Protein AF-A0A1Y1HYL9-F1 (afdb_monomer)

InterPro domains:
  IPR019377 NADH-ubiquinone oxidoreductase, subunit 10 [PF10249] (23-100)
  IPR039993 NADH dehydrogenase [ubiquinone] 1 beta subcomplex subunit 10 [PTHR13094] (8-91)

pLDDT: mean 76.17, std 18.12, range [33.34, 96.25]

Radius of gyration: 23.7 Å; Cα contacts (8 Å, |Δi|>4): 38; chains: 1; bounding box: 73×31×49 Å

Secondary structure (DSSP, 8-state):
-----PPP---SPPTT--SSSTTSSHHHHHHHHHHHHHHHHHHHHHHHHHHHHHHHHHHHHGGGHHHHTHHHHHHHHHHHHHS-GGGGTTTS---TTHHHHHHHHHHHHHTT-

Mean predicted aligned error: 13.64 Å

Solvent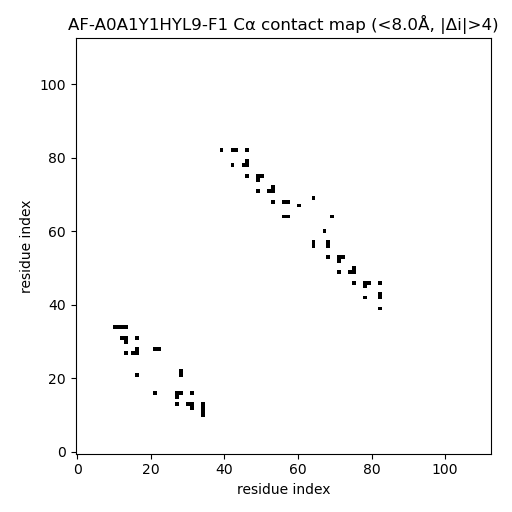-accessible surface area (backbone atoms only — not comparable to full-atom values): 6943 Å² total; per-residue (Å²): 140,81,82,74,79,75,73,79,82,83,85,68,81,69,90,78,60,53,86,91,54,60,71,80,50,68,66,48,38,52,54,45,49,54,49,52,52,52,56,53,48,52,48,46,51,55,35,50,51,40,51,53,53,42,55,50,42,48,70,72,47,61,88,53,34,73,70,74,41,39,64,55,50,52,54,35,52,54,36,46,66,73,54,42,70,77,82,46,59,78,76,67,55,72,78,78,64,63,61,63,62,54,52,61,52,50,56,56,58,60,74,76,108

Foldseek 3Di:
DDDDDDDDDDQDQDPPQDPVCRPPDVVSNVSNVVNVVVVLVVLVVVLVVLVVVLVVLCVPPPPCSVPPSVVSVVVSVVSCVVSPPPVCVVVPPPCPVVVVVVVVVVVVVVVVD

Sequence (113 aa):
MGFSRKAPFDQTPPDDFDPEHPRKDPVAFYEQRDYQVREKFVEVEAAKELRRKLKKCYQKEGVNHLQNCRDLRLRYIEAIKAGSWGNRLHELQFPMRCLKASFSRWIRSLATS

Nearest PDB structures (foldseek):
  7arb-assembly1_p  TM=8.918E-01  e=3.037E-06  Arabidopsis thaliana
  8e73-assembly1_BJ  TM=8.590E-01  e=2.548E-06  Vigna radiata
  8bq5-assembly1_p  TM=8.849E-01  e=6.124E-06  Arabidopsis thaliana
  8bpx-assembly1_p  TM=8.858E-01  e=7.738E-06  Arabidopsis thaliana
  7ar8-assembly1_p  TM=8.765E-01  e=1.561E-05  Arabidopsis thaliana

Organism: Klebsormidium nitens (NCBI:txid105231)

Structure (mmCIF, N/CA/C/O backbone):
data_AF-A0A1Y1HYL9-F1
#
_entry.id   AF-A0A1Y1HYL9-F1
#
loop_
_atom_site.group_PDB
_atom_site.id
_atom_site.type_symbol
_atom_site.label_atom_id
_atom_site.label_alt_id
_atom_site.label_comp_id
_atom_site.label_asym_id
_atom_site.label_entity_id
_atom_site.label_seq_id
_atom_site.pdbx_PDB_ins_code
_atom_site.Cartn_x
_atom_site.Cartn_y
_atom_site.Cartn_z
_atom_site.occupancy
_atom_site.B_iso_or_equiv
_atom_site.auth_seq_id
_atom_site.auth_comp_id
_atom_site.auth_asym_id
_atom_site.auth_atom_id
_atom_site.pdbx_PDB_model_num
ATOM 1 N N . MET A 1 1 ? -11.478 22.441 -26.976 1.00 52.25 1 MET A N 1
ATOM 2 C CA . MET A 1 1 ? -11.831 21.036 -26.671 1.00 52.25 1 MET A CA 1
ATOM 3 C C . MET A 1 1 ? -10.880 20.110 -27.408 1.00 52.25 1 MET A C 1
ATOM 5 O O . MET A 1 1 ? -10.629 20.349 -28.578 1.00 52.25 1 MET A O 1
ATOM 9 N N . GLY A 1 2 ? -10.376 19.072 -26.743 1.00 54.97 2 GLY A N 1
ATOM 10 C CA . GLY A 1 2 ? -9.558 18.034 -27.371 1.00 54.97 2 GLY A CA 1
ATOM 11 C C . GLY A 1 2 ? -8.966 17.099 -26.324 1.00 54.97 2 GLY A C 1
ATOM 12 O O . GLY A 1 2 ? -7.781 17.180 -26.028 1.00 54.97 2 GLY A O 1
ATOM 13 N N . PHE A 1 3 ? -9.796 16.255 -25.705 1.00 64.81 3 PHE A N 1
ATOM 14 C CA . PHE A 1 3 ? -9.300 15.172 -24.856 1.00 64.81 3 PHE A CA 1
ATOM 15 C C . PHE A 1 3 ? -8.707 14.112 -25.785 1.00 64.81 3 PHE A C 1
ATOM 17 O O . PHE A 1 3 ? -9.444 13.343 -26.402 1.00 64.81 3 PHE A O 1
ATOM 24 N N . SER A 1 4 ? -7.382 14.128 -25.945 1.00 68.19 4 SER A N 1
ATOM 25 C CA . SER A 1 4 ? -6.666 13.037 -26.603 1.00 68.19 4 SER A CA 1
ATOM 26 C C . SER A 1 4 ? -7.101 11.724 -25.953 1.00 68.19 4 SER A C 1
ATOM 28 O O . SER A 1 4 ? -7.071 11.596 -24.725 1.00 68.19 4 SER A O 1
ATOM 30 N N . ARG A 1 5 ? -7.579 10.774 -26.766 1.00 64.06 5 ARG A N 1
ATOM 31 C CA . ARG A 1 5 ? -7.932 9.435 -26.290 1.00 64.06 5 ARG A CA 1
ATOM 32 C C . ARG A 1 5 ? -6.678 8.850 -25.654 1.00 64.06 5 ARG A C 1
ATOM 34 O O . ARG A 1 5 ? -5.678 8.670 -26.341 1.00 64.06 5 ARG A O 1
ATOM 41 N N . LYS A 1 6 ? -6.719 8.614 -24.341 1.00 62.25 6 LYS A N 1
ATOM 42 C CA . LYS A 1 6 ? -5.602 7.992 -23.630 1.00 62.25 6 LYS A CA 1
ATOM 43 C C . LYS A 1 6 ? -5.301 6.656 -24.305 1.00 62.25 6 LYS A C 1
ATOM 45 O O . LYS A 1 6 ? -6.228 5.884 -24.550 1.00 62.25 6 LYS A O 1
ATOM 50 N N . ALA A 1 7 ? -4.030 6.434 -24.628 1.00 68.06 7 ALA A N 1
ATOM 51 C CA . ALA A 1 7 ? -3.557 5.139 -25.090 1.00 68.06 7 ALA A CA 1
ATOM 52 C C . ALA A 1 7 ? 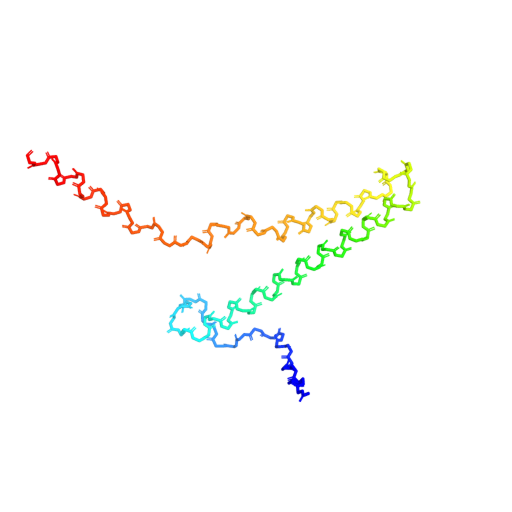-3.988 4.049 -24.087 1.00 68.06 7 ALA A C 1
ATOM 54 O O . ALA A 1 7 ? -4.106 4.348 -22.889 1.00 68.06 7 ALA A O 1
ATOM 55 N N . PRO A 1 8 ? -4.279 2.821 -24.554 1.00 72.12 8 PRO A N 1
ATOM 56 C CA . PRO A 1 8 ? -4.530 1.705 -23.653 1.00 72.12 8 PRO A CA 1
ATOM 57 C C . PRO A 1 8 ? -3.347 1.543 -22.690 1.00 72.12 8 PRO A C 1
ATOM 59 O O . PRO A 1 8 ? -2.204 1.823 -23.036 1.00 72.12 8 PRO A O 1
ATOM 62 N N . PHE A 1 9 ? -3.631 1.149 -21.450 1.00 66.12 9 PHE A N 1
ATOM 63 C CA . PHE A 1 9 ? -2.570 0.818 -20.506 1.00 66.12 9 PHE A CA 1
ATOM 64 C C . PHE A 1 9 ? -1.963 -0.519 -20.926 1.00 66.12 9 PHE A C 1
ATOM 66 O O . PHE A 1 9 ? -2.639 -1.543 -20.829 1.00 66.12 9 PHE A O 1
ATOM 73 N N . ASP A 1 10 ? -0.712 -0.512 -21.376 1.00 70.12 10 ASP A N 1
ATOM 74 C CA . ASP A 1 10 ? 0.019 -1.744 -21.668 1.00 70.12 10 ASP A CA 1
ATOM 75 C C . ASP A 1 10 ? 0.315 -2.466 -20.346 1.00 70.12 10 ASP A C 1
ATOM 77 O O . ASP A 1 10 ? 0.998 -1.924 -19.468 1.00 70.12 10 ASP A O 1
ATOM 81 N N . GLN A 1 11 ? -0.291 -3.646 -20.180 1.00 70.06 11 GLN A N 1
ATOM 82 C CA . GLN A 1 11 ? -0.189 -4.500 -18.986 1.00 70.06 11 GLN A CA 1
ATOM 83 C C . GLN A 1 11 ? 0.907 -5.564 -19.120 1.00 70.06 11 GLN A C 1
ATOM 85 O O . GLN A 1 11 ? 1.153 -6.308 -18.177 1.00 70.06 11 GLN A O 1
ATOM 90 N N . THR A 1 12 ? 1.523 -5.688 -20.295 1.00 79.50 12 THR A N 1
ATOM 91 C CA . THR A 1 12 ? 2.505 -6.732 -20.584 1.00 79.50 12 THR A CA 1
ATOM 92 C C . THR A 1 12 ? 3.929 -6.237 -20.330 1.00 79.50 12 THR A C 1
ATOM 94 O O . THR A 1 12 ? 4.229 -5.076 -20.625 1.00 79.50 12 THR A O 1
ATOM 97 N N . PRO A 1 13 ? 4.818 -7.100 -19.804 1.00 77.31 13 PRO A N 1
ATOM 98 C CA . PRO A 1 13 ? 6.251 -6.833 -19.796 1.00 77.31 13 PRO A CA 1
ATOM 99 C C . PRO A 1 13 ? 6.768 -6.602 -21.230 1.00 77.31 13 PRO A C 1
ATOM 101 O O . PRO A 1 13 ? 6.239 -7.223 -22.152 1.00 77.31 13 PRO A O 1
ATOM 104 N N . PRO A 1 14 ? 7.793 -5.760 -21.435 1.00 79.75 14 PRO A N 1
ATOM 105 C CA . PRO A 1 14 ? 8.494 -5.666 -22.715 1.00 79.75 14 PRO A CA 1
ATOM 106 C C . PRO A 1 14 ? 9.223 -6.980 -23.039 1.00 79.75 14 PRO A C 1
ATOM 108 O O . PRO A 1 14 ? 9.932 -7.509 -22.180 1.00 79.75 14 PRO A O 1
ATOM 111 N N . ASP A 1 15 ? 9.079 -7.481 -24.268 1.00 77.81 15 ASP A N 1
ATOM 112 C CA . ASP A 1 15 ? 9.678 -8.752 -24.709 1.00 77.81 15 ASP A CA 1
ATOM 113 C C . ASP A 1 15 ? 11.206 -8.657 -24.944 1.00 77.81 15 ASP A C 1
ATOM 115 O O . ASP A 1 15 ? 11.907 -9.661 -24.843 1.00 77.81 15 ASP A O 1
ATOM 119 N N . ASP A 1 16 ? 11.743 -7.452 -25.182 1.00 76.81 16 ASP A N 1
ATOM 120 C CA . ASP A 1 16 ? 13.145 -7.214 -25.581 1.00 76.81 16 ASP A CA 1
ATOM 121 C C . ASP A 1 16 ? 14.117 -6.939 -24.405 1.00 76.81 16 ASP A C 1
ATOM 123 O O . ASP A 1 16 ? 15.246 -6.485 -24.606 1.00 76.81 16 ASP A O 1
ATOM 127 N N . PHE A 1 17 ? 13.707 -7.152 -23.146 1.00 78.19 17 PHE A N 1
ATOM 128 C CA . PHE A 1 17 ? 14.555 -6.855 -21.981 1.00 78.19 17 PHE A CA 1
ATOM 129 C C . PHE A 1 17 ? 15.454 -8.039 -21.575 1.00 78.19 17 PHE A C 1
ATOM 131 O O . PHE A 1 17 ? 15.000 -8.968 -20.907 1.00 78.19 17 PHE A O 1
ATOM 138 N N . ASP A 1 18 ? 16.756 -7.949 -21.874 1.00 82.06 18 ASP A N 1
ATOM 139 C CA . ASP A 1 18 ? 17.787 -8.902 -21.430 1.00 82.06 18 ASP A CA 1
ATOM 140 C C . ASP A 1 18 ? 18.194 -8.685 -19.949 1.00 82.06 18 ASP A C 1
ATOM 142 O O . ASP A 1 18 ? 18.837 -7.676 -19.621 1.00 82.06 18 ASP A O 1
ATOM 146 N N . PRO A 1 19 ? 17.928 -9.636 -19.025 1.00 80.19 19 PRO A N 1
ATOM 147 C CA . PRO A 1 19 ? 18.264 -9.477 -17.604 1.00 80.19 19 PRO A CA 1
ATOM 148 C C . PRO A 1 19 ? 19.771 -9.455 -17.311 1.00 80.19 19 PRO A C 1
ATOM 150 O O . PRO A 1 19 ? 20.197 -8.876 -16.311 1.00 80.19 19 PRO A O 1
ATOM 153 N N . GLU A 1 20 ? 20.583 -10.088 -18.162 1.00 82.19 20 GLU A N 1
ATOM 154 C CA . GLU A 1 20 ? 22.035 -10.209 -17.972 1.00 82.19 20 GLU A CA 1
ATOM 155 C C . GLU A 1 20 ? 22.784 -8.908 -18.292 1.00 82.19 20 GLU A C 1
ATOM 157 O O . GLU A 1 20 ? 23.792 -8.596 -17.656 1.00 82.19 20 GLU A O 1
ATOM 162 N N . HIS A 1 21 ? 22.267 -8.104 -19.229 1.00 81.75 21 HIS A N 1
ATOM 163 C CA . HIS A 1 21 ? 22.878 -6.838 -19.644 1.00 81.75 21 HIS A CA 1
ATOM 164 C C . HIS A 1 21 ? 21.854 -5.687 -19.685 1.00 81.75 21 HIS A C 1
ATOM 166 O O . HIS A 1 21 ? 21.591 -5.128 -20.751 1.00 81.75 21 HIS A O 1
ATOM 172 N N . PRO A 1 22 ? 21.346 -5.220 -18.525 1.00 77.50 22 PRO A N 1
ATOM 173 C CA . PRO A 1 22 ? 20.182 -4.328 -18.448 1.00 77.50 22 PRO A CA 1
ATOM 174 C C . PRO A 1 22 ? 20.316 -2.952 -19.115 1.00 77.50 22 PRO A C 1
ATOM 176 O O . PRO A 1 22 ? 19.337 -2.224 -19.193 1.00 77.50 22 PRO A O 1
ATOM 179 N N . ARG A 1 23 ? 21.526 -2.523 -19.495 1.00 80.81 23 ARG A N 1
ATOM 180 C CA . ARG A 1 23 ? 21.802 -1.182 -20.053 1.00 80.81 23 ARG A CA 1
ATOM 181 C C . ARG A 1 23 ? 22.264 -1.200 -21.508 1.00 80.81 23 ARG A C 1
ATOM 183 O O . ARG A 1 23 ? 22.650 -0.149 -22.010 1.00 80.81 23 ARG A O 1
ATOM 190 N N . LYS A 1 24 ? 22.300 -2.369 -22.151 1.00 83.31 24 LYS A N 1
ATOM 191 C CA . LYS A 1 24 ? 22.764 -2.498 -23.536 1.00 83.31 24 LYS A CA 1
ATOM 192 C C . LYS A 1 24 ? 21.871 -1.696 -24.487 1.00 83.31 24 LYS A C 1
ATOM 194 O O . LYS A 1 24 ? 22.393 -0.930 -25.291 1.00 83.31 24 LYS A O 1
ATOM 199 N N . ASP A 1 25 ? 20.558 -1.777 -24.274 1.00 83.38 25 ASP A N 1
ATOM 200 C CA . ASP A 1 25 ? 19.551 -1.041 -25.031 1.00 83.38 25 ASP A CA 1
ATOM 201 C C . ASP A 1 25 ? 18.856 -0.005 -24.131 1.00 83.38 25 ASP A C 1
ATOM 203 O O . ASP A 1 25 ? 18.159 -0.369 -23.177 1.00 83.38 25 ASP A O 1
ATOM 207 N N . PRO A 1 26 ? 19.040 1.308 -24.382 1.00 83.06 26 PRO A N 1
ATOM 208 C CA . PRO A 1 26 ? 18.501 2.344 -23.506 1.00 83.06 26 PRO A CA 1
ATOM 209 C C . PRO A 1 26 ? 16.968 2.382 -23.523 1.00 83.06 26 PRO A C 1
ATOM 211 O O . PRO A 1 26 ? 16.368 2.664 -22.492 1.00 83.06 26 PRO A O 1
ATOM 214 N N . VAL A 1 27 ? 16.332 2.076 -24.658 1.00 87.06 27 VAL A N 1
ATOM 215 C CA . VAL A 1 27 ? 14.867 2.113 -24.813 1.00 87.06 27 VAL A CA 1
ATOM 216 C C . VAL A 1 27 ? 14.201 1.011 -23.986 1.00 87.06 27 VAL A C 1
ATOM 218 O O . VAL A 1 27 ? 13.4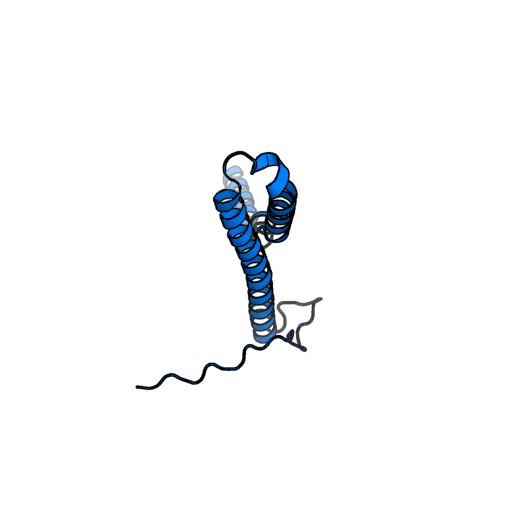18 1.319 -23.088 1.00 87.06 27 VAL A O 1
ATOM 221 N N . ALA A 1 28 ? 14.612 -0.245 -24.187 1.00 85.00 28 ALA A N 1
ATOM 222 C CA . ALA A 1 28 ? 14.085 -1.396 -23.452 1.00 85.00 28 ALA A CA 1
ATOM 223 C C . ALA A 1 28 ? 14.288 -1.267 -21.928 1.00 85.00 28 ALA A C 1
ATOM 225 O O . ALA A 1 28 ? 13.436 -1.673 -21.135 1.00 85.00 28 ALA A O 1
ATOM 226 N N . PHE A 1 29 ? 15.390 -0.642 -21.488 1.00 84.94 29 PHE A N 1
ATOM 227 C CA . PHE A 1 29 ? 15.611 -0.362 -20.068 1.00 84.94 29 PHE A CA 1
ATOM 228 C C . PHE A 1 29 ? 14.551 0.576 -19.475 1.00 84.94 29 PHE A C 1
ATOM 230 O O . PHE A 1 29 ? 14.042 0.308 -18.383 1.00 84.94 29 PHE A O 1
ATOM 237 N N . TYR A 1 30 ? 14.235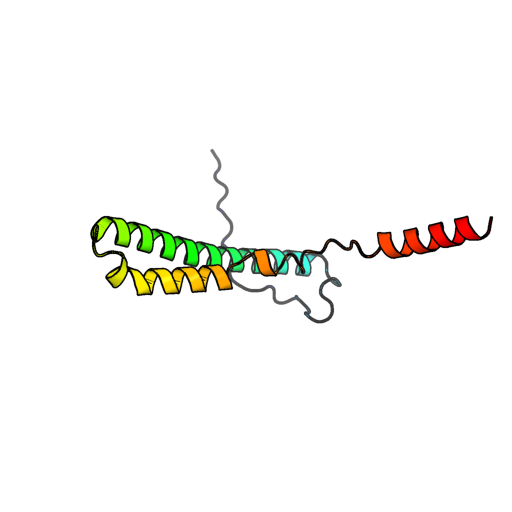 1.684 -20.152 1.00 85.94 30 TYR A N 1
ATOM 238 C CA . TYR A 1 30 ? 13.248 2.644 -19.651 1.00 85.94 30 TYR A CA 1
ATOM 239 C C . TYR A 1 30 ? 11.832 2.069 -19.679 1.00 85.94 30 TYR A C 1
ATOM 241 O O . TYR A 1 30 ? 11.103 2.221 -18.700 1.00 85.94 30 TYR A O 1
ATOM 249 N N . GLU A 1 31 ? 11.475 1.331 -20.726 1.00 85.00 31 GLU A N 1
ATOM 250 C CA . GLU A 1 31 ? 10.173 0.661 -20.825 1.00 85.00 31 GLU A CA 1
ATOM 251 C C . GLU A 1 31 ? 9.971 -0.354 -19.694 1.00 85.00 31 GLU A C 1
ATOM 253 O O . GLU A 1 31 ? 8.930 -0.367 -19.031 1.00 85.00 31 GLU A O 1
ATOM 258 N N . GLN A 1 32 ? 11.005 -1.139 -19.382 1.00 85.62 32 GLN A N 1
ATOM 259 C CA . GLN A 1 32 ? 10.952 -2.086 -18.274 1.00 85.62 32 GLN A CA 1
ATOM 260 C C . GLN A 1 32 ? 10.863 -1.385 -16.909 1.00 85.62 32 GLN A C 1
ATOM 262 O O . GLN A 1 32 ? 10.201 -1.874 -15.987 1.00 85.62 32 GLN A O 1
ATOM 267 N N . ARG A 1 33 ? 11.504 -0.220 -16.746 1.00 85.00 33 ARG A N 1
ATOM 268 C CA . ARG A 1 33 ? 11.370 0.596 -15.527 1.00 85.00 33 ARG A CA 1
ATOM 269 C C . ARG A 1 33 ? 9.954 1.131 -15.369 1.00 85.00 33 ARG A C 1
ATOM 271 O O . ARG A 1 33 ? 9.412 1.040 -14.266 1.00 85.00 33 ARG A O 1
ATOM 278 N N . ASP A 1 34 ? 9.357 1.628 -16.443 1.00 87.62 34 ASP A N 1
ATOM 279 C CA . ASP A 1 34 ? 7.981 2.118 -16.440 1.00 87.62 34 ASP A CA 1
ATOM 280 C C . ASP A 1 34 ? 6.996 0.996 -16.097 1.00 87.62 34 ASP A C 1
ATOM 282 O O . ASP A 1 34 ? 6.111 1.196 -15.260 1.00 87.62 34 ASP A O 1
ATOM 286 N N . TYR A 1 35 ? 7.189 -0.202 -16.657 1.00 86.69 35 TYR A N 1
ATOM 287 C CA . TYR A 1 35 ? 6.403 -1.389 -16.315 1.00 86.69 35 TYR A CA 1
ATOM 288 C C . TYR A 1 35 ? 6.526 -1.754 -14.827 1.00 86.69 35 TYR A C 1
ATOM 290 O O . TYR A 1 35 ? 5.525 -1.848 -14.116 1.00 86.69 35 TYR A O 1
ATOM 298 N N . GLN A 1 36 ? 7.751 -1.866 -14.305 1.00 86.19 36 GLN A N 1
ATOM 299 C CA . GLN A 1 36 ? 7.971 -2.173 -12.887 1.00 86.19 36 GLN A CA 1
ATOM 300 C C . GLN A 1 36 ? 7.326 -1.136 -11.967 1.00 86.19 36 GLN A C 1
ATOM 302 O O . GLN A 1 36 ? 6.731 -1.491 -10.950 1.00 86.19 36 GLN A O 1
ATOM 307 N N . VAL A 1 37 ? 7.437 0.148 -12.305 1.00 86.94 37 VAL A N 1
ATOM 308 C CA . VAL A 1 37 ? 6.827 1.231 -11.531 1.00 86.94 37 VAL A CA 1
ATOM 309 C C . VAL A 1 37 ? 5.301 1.090 -11.505 1.00 86.94 37 VAL A C 1
ATOM 311 O O . VAL A 1 37 ? 4.713 1.236 -10.430 1.00 86.94 37 VAL A O 1
ATOM 314 N N . ARG A 1 38 ? 4.660 0.742 -12.631 1.00 87.12 38 ARG A N 1
ATOM 315 C CA . ARG A 1 38 ? 3.207 0.478 -12.699 1.00 87.12 38 ARG A CA 1
ATOM 316 C C . ARG A 1 38 ? 2.794 -0.666 -11.774 1.00 87.12 38 ARG A C 1
ATOM 318 O O . ARG A 1 38 ? 1.888 -0.475 -10.965 1.00 87.12 38 ARG A O 1
ATOM 325 N N . GLU A 1 39 ? 3.507 -1.787 -11.796 1.00 86.25 39 GLU A N 1
ATOM 326 C CA . GLU A 1 39 ? 3.231 -2.923 -10.902 1.00 86.25 39 GLU A CA 1
ATOM 327 C C . GLU A 1 39 ? 3.374 -2.539 -9.422 1.00 86.25 39 GLU A C 1
AT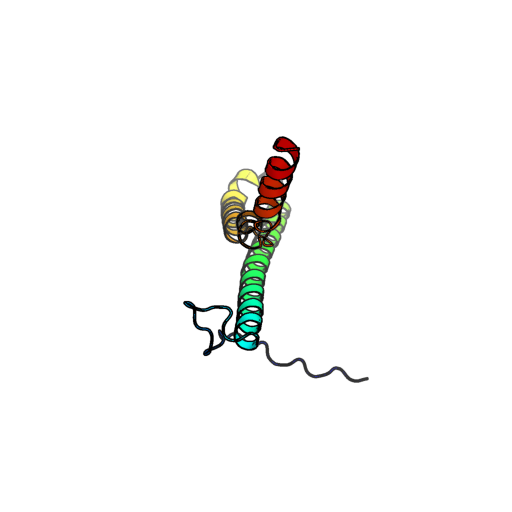OM 329 O O . GLU A 1 39 ? 2.555 -2.900 -8.573 1.00 86.25 39 GLU A O 1
ATOM 334 N N . LYS A 1 40 ? 4.365 -1.702 -9.092 1.00 85.19 40 LYS A N 1
ATOM 335 C CA . LYS A 1 40 ? 4.506 -1.169 -7.728 1.00 85.19 40 LYS A CA 1
ATOM 336 C C . LYS A 1 40 ? 3.390 -0.213 -7.339 1.00 85.19 40 LYS A C 1
ATOM 338 O O . LYS A 1 40 ? 2.996 -0.201 -6.172 1.00 85.19 40 LYS A O 1
ATOM 343 N N . PHE A 1 41 ? 2.820 0.535 -8.277 1.00 87.06 41 PHE A N 1
ATOM 344 C CA . PHE A 1 41 ? 1.602 1.291 -8.002 1.00 87.06 41 PHE A CA 1
ATOM 345 C C . PHE A 1 41 ? 0.406 0.376 -7.717 1.00 87.06 41 PHE A C 1
ATOM 347 O O . PHE A 1 41 ? -0.358 0.686 -6.804 1.00 87.06 41 PHE A O 1
ATOM 354 N N . VAL A 1 42 ? 0.273 -0.768 -8.397 1.00 89.69 42 VAL A N 1
ATOM 355 C CA . VAL A 1 42 ? -0.792 -1.749 -8.110 1.00 89.69 42 VAL A CA 1
ATOM 356 C C . VAL A 1 42 ? -0.680 -2.281 -6.676 1.00 89.69 42 VAL A C 1
ATOM 358 O O . VAL A 1 42 ? -1.671 -2.280 -5.941 1.00 89.69 42 VAL A O 1
ATOM 361 N N . GLU A 1 43 ? 0.526 -2.644 -6.228 1.00 88.00 43 GLU A N 1
ATOM 362 C CA . GLU A 1 43 ? 0.784 -3.071 -4.840 1.00 88.00 43 GLU A CA 1
ATOM 363 C C . GLU A 1 43 ? 0.401 -1.979 -3.819 1.00 88.00 43 GLU A C 1
ATOM 365 O O . GLU A 1 43 ? -0.224 -2.252 -2.786 1.00 88.00 43 GLU A O 1
ATOM 370 N N . VAL A 1 44 ? 0.725 -0.718 -4.119 1.00 88.88 44 VAL A N 1
ATOM 371 C CA . VAL A 1 44 ? 0.381 0.432 -3.267 1.00 88.88 44 VAL A CA 1
ATOM 372 C C . VAL A 1 44 ? -1.131 0.664 -3.212 1.00 88.88 44 VAL A C 1
ATOM 374 O O . VAL A 1 44 ? -1.671 0.915 -2.129 1.00 88.88 44 VAL A O 1
ATOM 377 N N . GLU A 1 45 ? -1.834 0.582 -4.341 1.00 90.94 45 GLU A N 1
ATOM 378 C CA . GLU A 1 45 ? -3.292 0.739 -4.383 1.00 90.94 45 GLU A CA 1
ATOM 379 C C . GLU A 1 45 ? -4.012 -0.406 -3.657 1.00 90.94 45 GLU A C 1
ATOM 381 O O . GLU A 1 45 ? -4.977 -0.164 -2.922 1.00 90.94 45 GLU A O 1
ATOM 386 N N . ALA A 1 46 ? -3.494 -1.634 -3.739 1.00 90.69 46 ALA A N 1
ATOM 387 C CA . ALA A 1 46 ? -4.000 -2.755 -2.949 1.00 90.69 46 ALA A CA 1
ATOM 388 C C . ALA A 1 46 ? -3.871 -2.490 -1.433 1.00 90.69 46 ALA A C 1
ATOM 390 O O . ALA A 1 46 ? -4.819 -2.711 -0.667 1.00 90.69 46 ALA A O 1
ATOM 391 N N . ALA A 1 47 ? -2.740 -1.933 -0.988 1.00 92.38 47 ALA A N 1
ATOM 392 C CA . ALA A 1 47 ? -2.549 -1.541 0.409 1.00 92.38 47 ALA A CA 1
ATOM 393 C C . ALA A 1 47 ? -3.479 -0.382 0.832 1.00 92.38 47 ALA A C 1
ATOM 395 O O . ALA A 1 47 ? -4.013 -0.380 1.951 1.00 92.38 47 ALA A O 1
ATOM 396 N N . LYS A 1 48 ? -3.731 0.590 -0.056 1.00 92.19 48 LYS A N 1
ATOM 397 C CA . LYS A 1 48 ? -4.697 1.681 0.179 1.00 92.19 48 LYS A CA 1
ATOM 398 C C . LYS A 1 48 ? -6.122 1.155 0.346 1.00 92.19 48 LYS A C 1
ATOM 400 O O . LYS A 1 48 ? -6.854 1.655 1.208 1.00 92.19 48 LYS A O 1
ATOM 405 N N . GLU A 1 49 ? -6.508 0.123 -0.399 1.00 95.81 49 GLU A N 1
ATOM 406 C CA . GLU A 1 49 ? -7.827 -0.492 -0.248 1.00 95.81 49 GLU A CA 1
ATOM 407 C C . GLU A 1 49 ? -8.002 -1.149 1.127 1.00 95.81 49 GLU A C 1
ATOM 409 O O . GLU A 1 49 ? -9.028 -0.951 1.789 1.00 95.81 49 GLU A O 1
ATOM 414 N N . LEU A 1 50 ? -6.981 -1.864 1.612 1.00 95.56 50 LEU A N 1
ATOM 415 C CA . LEU A 1 50 ? -6.982 -2.416 2.971 1.00 95.56 50 LEU A CA 1
ATOM 416 C C . LEU A 1 50 ? -7.110 -1.309 4.021 1.00 95.56 50 LEU A C 1
ATOM 418 O O . LEU A 1 50 ? -7.920 -1.428 4.943 1.00 95.56 50 LEU A O 1
ATOM 422 N N . ARG A 1 51 ? -6.401 -0.188 3.847 1.00 94.69 51 ARG A N 1
ATOM 423 C CA . ARG A 1 51 ? -6.522 0.981 4.732 1.00 94.69 51 ARG A CA 1
ATOM 424 C C . ARG A 1 51 ? -7.940 1.559 4.738 1.00 94.69 51 ARG A C 1
ATOM 426 O O . ARG A 1 51 ? -8.455 1.908 5.802 1.00 94.69 51 ARG A O 1
ATOM 433 N N . ARG A 1 52 ? -8.592 1.646 3.574 1.00 96.25 52 ARG A N 1
ATOM 434 C CA . ARG A 1 52 ? -9.981 2.123 3.447 1.00 96.25 52 ARG A CA 1
ATOM 435 C C . ARG A 1 52 ? -10.959 1.196 4.172 1.00 96.25 52 ARG A C 1
ATOM 437 O O . ARG A 1 52 ? -11.827 1.683 4.899 1.00 96.25 52 ARG A O 1
ATOM 444 N N . LYS A 1 53 ? -10.805 -0.123 4.014 1.00 96.19 53 LYS A N 1
ATOM 445 C CA . LYS A 1 53 ? -11.608 -1.138 4.724 1.00 96.19 53 LYS A CA 1
ATOM 446 C C . LYS A 1 53 ? -11.387 -1.081 6.234 1.00 96.19 53 LYS A C 1
ATOM 448 O O . LYS A 1 53 ? -12.355 -1.090 6.989 1.00 96.19 53 LYS A O 1
ATOM 453 N N . LEU A 1 54 ? -10.137 -0.934 6.665 1.00 96.06 54 LEU A N 1
ATOM 454 C CA . LEU A 1 54 ? -9.775 -0.794 8.071 1.00 96.06 54 LEU A CA 1
ATOM 455 C C . LEU A 1 54 ? -10.425 0.455 8.678 1.00 96.06 54 LEU A C 1
ATOM 457 O O . LEU A 1 54 ? -11.114 0.337 9.683 1.00 96.06 54 LEU A O 1
ATOM 461 N N . LYS A 1 55 ? -10.329 1.628 8.033 1.00 95.44 55 LYS A N 1
ATOM 462 C CA . LYS A 1 55 ? -11.004 2.851 8.513 1.00 95.44 55 LYS A CA 1
ATOM 463 C C . LYS A 1 55 ? -12.510 2.639 8.709 1.00 95.44 55 LYS A C 1
ATOM 465 O O . LYS A 1 55 ? -13.054 3.057 9.725 1.00 95.44 55 LYS A O 1
ATOM 470 N N . LYS A 1 56 ? -13.172 1.955 7.768 1.00 95.88 56 LYS A N 1
ATOM 471 C CA . LYS A 1 56 ? -14.598 1.610 7.886 1.00 95.88 56 LYS A CA 1
ATOM 472 C C . LYS A 1 56 ? -14.875 0.653 9.049 1.00 95.88 56 LYS A C 1
ATOM 474 O O . LYS A 1 56 ? -15.881 0.824 9.722 1.00 95.88 56 LYS A O 1
ATOM 479 N N . CYS A 1 57 ? -14.005 -0.327 9.292 1.00 95.75 57 CYS A N 1
ATOM 480 C CA . CYS A 1 57 ? -14.131 -1.260 10.415 1.00 95.75 57 CYS A CA 1
ATOM 481 C C . CYS A 1 57 ? -14.113 -0.514 11.760 1.00 95.75 57 CYS A C 1
ATOM 483 O O . CYS A 1 57 ? -15.051 -0.625 12.544 1.00 95.75 57 CYS A O 1
ATOM 485 N N . TYR A 1 58 ? -13.133 0.376 11.948 1.00 95.62 58 TYR A N 1
ATOM 486 C CA . TYR A 1 58 ? -13.047 1.222 13.143 1.00 95.62 58 TYR A CA 1
ATOM 487 C C . TYR A 1 58 ? -14.270 2.132 13.320 1.00 95.62 58 TYR A C 1
ATOM 489 O O . TYR A 1 58 ? -14.730 2.328 14.440 1.00 95.62 58 TYR A O 1
ATOM 497 N N . GLN A 1 59 ? -14.816 2.671 12.224 1.00 94.00 59 GLN A N 1
ATOM 498 C CA . GLN A 1 59 ? -16.022 3.505 12.269 1.00 94.00 59 GLN A CA 1
ATOM 499 C C . GLN A 1 59 ? -17.289 2.718 12.635 1.00 94.00 59 GLN A C 1
ATOM 501 O O . GLN A 1 59 ? -18.184 3.287 13.248 1.00 94.00 59 GLN A O 1
ATOM 506 N N . LYS A 1 60 ? -17.386 1.438 12.255 1.00 95.12 60 LYS A N 1
ATOM 507 C CA . LYS A 1 60 ? -18.581 0.610 12.491 1.00 95.12 60 LYS A CA 1
ATOM 508 C C . LYS A 1 60 ? -18.635 0.006 13.892 1.00 95.12 60 LYS A C 1
ATOM 510 O O . LYS A 1 60 ? -19.715 -0.095 14.457 1.00 95.12 60 LYS A O 1
ATOM 515 N N . GLU A 1 61 ? -17.500 -0.438 14.423 1.00 92.50 61 GLU A N 1
ATOM 516 C CA . GLU A 1 61 ? -17.471 -1.268 15.637 1.00 92.50 61 GLU A CA 1
ATOM 517 C C . GLU A 1 61 ? -17.339 -0.471 16.936 1.00 92.50 61 GLU A C 1
ATOM 519 O O . GLU A 1 61 ? -17.666 -0.984 18.007 1.00 92.50 61 GLU A O 1
ATOM 524 N N . GLY A 1 62 ? -16.850 0.771 16.862 1.00 89.69 62 GLY A N 1
ATOM 525 C CA . GLY A 1 62 ? -16.687 1.636 18.028 1.00 89.69 62 GLY A CA 1
ATOM 526 C C . GLY A 1 62 ? -15.742 1.025 19.067 1.00 89.69 62 GLY A C 1
ATOM 527 O O . GLY A 1 62 ? -14.526 1.015 18.880 1.00 89.69 62 GLY A O 1
ATOM 528 N N . VAL A 1 63 ? -16.294 0.508 20.167 1.00 91.25 63 VAL A N 1
ATOM 529 C CA . VAL A 1 63 ? -15.523 -0.010 21.313 1.00 91.25 63 VAL A CA 1
ATOM 530 C C . VAL A 1 63 ? -14.834 -1.350 21.002 1.00 91.25 63 VAL A C 1
ATOM 532 O O . VAL A 1 63 ? -13.722 -1.584 21.468 1.00 91.25 63 VAL A O 1
ATOM 535 N N . ASN A 1 64 ? -15.415 -2.195 20.142 1.00 93.19 64 ASN A N 1
ATOM 536 C CA . ASN A 1 64 ? -14.928 -3.568 19.906 1.00 93.19 64 ASN A CA 1
ATOM 537 C C . ASN A 1 64 ? -13.882 -3.712 18.779 1.00 93.19 64 ASN A C 1
ATOM 539 O O . ASN A 1 64 ? -13.492 -4.827 18.425 1.00 93.19 64 ASN A O 1
ATOM 543 N N . HIS A 1 65 ? -13.359 -2.599 18.257 1.00 93.25 65 HIS A N 1
ATOM 544 C CA . HIS A 1 65 ? -12.438 -2.580 17.110 1.00 93.25 65 HIS A CA 1
ATOM 545 C C . HIS A 1 65 ? -11.100 -3.310 17.331 1.00 93.25 65 HIS A C 1
ATOM 547 O O . HIS A 1 65 ? -10.3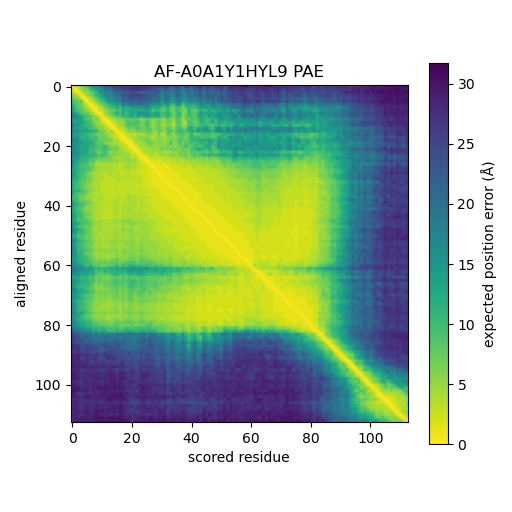73 -3.611 16.381 1.00 93.25 65 HIS A O 1
ATOM 553 N N . LEU A 1 66 ? -10.725 -3.574 18.585 1.00 91.19 66 LEU A N 1
ATOM 554 C CA . LEU A 1 66 ? -9.488 -4.283 18.912 1.00 91.19 66 LEU A CA 1
ATOM 555 C C . LEU A 1 66 ? -9.562 -5.775 18.569 1.00 91.19 66 LEU A C 1
ATOM 557 O O . LEU A 1 66 ? -8.560 -6.335 18.125 1.00 91.19 66 LEU A O 1
ATOM 561 N N . GLN A 1 67 ? -10.728 -6.397 18.752 1.00 92.50 67 GLN A N 1
ATOM 562 C CA . GLN A 1 67 ? -10.914 -7.831 18.525 1.00 92.50 67 GLN A CA 1
ATOM 563 C C . GLN A 1 67 ? -11.288 -8.111 17.068 1.00 92.50 67 GLN A C 1
ATOM 565 O O . GLN A 1 67 ? -10.607 -8.882 16.394 1.00 92.50 67 GLN A O 1
ATOM 570 N N . ASN A 1 68 ? -12.305 -7.424 16.553 1.00 93.12 68 ASN A N 1
ATOM 571 C CA . ASN A 1 68 ? -12.878 -7.743 15.247 1.00 93.12 68 ASN A CA 1
ATOM 572 C C . ASN A 1 68 ? -12.056 -7.171 14.067 1.00 93.12 68 ASN A C 1
ATOM 574 O O . ASN A 1 68 ? -11.882 -7.849 13.055 1.00 93.12 68 ASN A O 1
ATOM 578 N N . CYS A 1 69 ? -11.443 -5.980 14.182 1.00 95.81 69 CYS A N 1
ATOM 579 C CA . CYS A 1 69 ? -10.579 -5.436 13.115 1.00 95.81 69 CYS A CA 1
ATOM 580 C C . CYS A 1 69 ? -9.141 -6.003 13.109 1.00 95.81 69 CYS A C 1
ATOM 582 O O . CYS A 1 69 ? -8.290 -5.502 12.360 1.00 95.81 69 CYS A O 1
ATOM 584 N N . ARG A 1 70 ? -8.818 -7.005 13.943 1.00 94.62 70 ARG A N 1
ATOM 585 C CA . ARG A 1 70 ? -7.457 -7.561 14.074 1.00 94.62 70 ARG A CA 1
ATOM 586 C C . ARG A 1 70 ? -6.937 -8.129 12.754 1.00 94.62 70 ARG A C 1
ATOM 588 O O . ARG A 1 70 ? -5.835 -7.775 12.338 1.00 94.62 70 ARG A O 1
ATOM 595 N N . ASP A 1 71 ? -7.740 -8.928 12.064 1.00 94.81 71 ASP A N 1
ATOM 596 C CA . ASP A 1 71 ? -7.312 -9.606 10.835 1.00 94.81 71 ASP A CA 1
ATOM 597 C C . ASP A 1 71 ? -7.054 -8.615 9.696 1.00 94.81 71 ASP A C 1
ATOM 599 O O . ASP A 1 71 ? -6.054 -8.707 8.984 1.00 94.81 71 ASP A O 1
ATOM 603 N N . LEU A 1 72 ? -7.915 -7.599 9.560 1.00 95.50 72 LEU A N 1
ATOM 604 C CA . LEU A 1 72 ? -7.729 -6.519 8.585 1.00 95.50 72 LEU A CA 1
ATOM 605 C C . LEU A 1 72 ? -6.458 -5.713 8.866 1.00 95.50 72 LEU A C 1
ATOM 607 O O . LEU A 1 72 ? -5.758 -5.311 7.935 1.00 95.50 72 LEU A O 1
ATOM 611 N N . ARG A 1 73 ? -6.148 -5.487 10.147 1.00 95.06 73 ARG A N 1
ATOM 612 C CA . ARG A 1 73 ? -4.924 -4.805 10.574 1.00 95.06 73 ARG A CA 1
ATOM 613 C C . ARG A 1 73 ? -3.680 -5.613 10.222 1.00 95.06 73 ARG A C 1
ATOM 615 O O . ARG A 1 73 ? -2.734 -5.030 9.700 1.00 95.06 73 ARG A O 1
ATOM 622 N N . LEU A 1 74 ? -3.684 -6.921 10.478 1.00 94.94 74 LEU A N 1
ATOM 623 C CA . LEU A 1 74 ? -2.554 -7.799 10.161 1.00 94.94 74 LEU A CA 1
ATOM 624 C C . LEU A 1 74 ? -2.278 -7.818 8.655 1.00 94.94 74 LEU A C 1
ATOM 626 O O . LEU A 1 74 ? -1.160 -7.513 8.247 1.00 94.94 74 LEU A O 1
ATOM 630 N N . ARG A 1 75 ? -3.320 -8.005 7.834 1.00 94.19 75 ARG A N 1
ATOM 631 C CA . ARG A 1 75 ? -3.206 -7.947 6.366 1.00 94.19 75 ARG A CA 1
ATOM 632 C C . ARG A 1 75 ? -2.668 -6.605 5.868 1.00 94.19 75 ARG A C 1
ATOM 634 O O . ARG A 1 75 ? -1.873 -6.561 4.938 1.00 94.19 75 ARG A O 1
ATOM 641 N N . TYR A 1 76 ? -3.082 -5.494 6.481 1.00 93.81 76 TYR A N 1
ATOM 642 C CA . TYR A 1 76 ? -2.561 -4.168 6.132 1.00 93.81 76 TYR A CA 1
ATOM 643 C C . TYR A 1 76 ? -1.076 -4.017 6.488 1.00 93.81 76 TYR A C 1
ATOM 645 O O . TYR A 1 76 ? -0.306 -3.490 5.689 1.00 93.81 76 TYR A O 1
ATOM 653 N N . ILE A 1 77 ? -0.655 -4.503 7.659 1.00 92.31 77 ILE A N 1
ATOM 654 C CA . ILE A 1 77 ? 0.754 -4.480 8.078 1.00 92.31 77 ILE A CA 1
ATOM 655 C C . ILE A 1 77 ? 1.611 -5.339 7.140 1.00 92.31 77 ILE A C 1
ATOM 657 O O . ILE A 1 77 ? 2.695 -4.911 6.748 1.00 92.31 77 ILE A O 1
ATOM 661 N N . GLU A 1 78 ? 1.132 -6.522 6.759 1.00 91.62 78 GLU A N 1
ATOM 662 C CA . GLU A 1 78 ? 1.788 -7.395 5.777 1.00 91.62 78 GLU A CA 1
ATOM 663 C C . GLU A 1 78 ? 1.916 -6.706 4.413 1.00 91.62 78 GLU A C 1
ATOM 665 O O . GLU A 1 78 ? 3.010 -6.661 3.849 1.00 91.62 78 GLU A O 1
ATOM 670 N N . ALA A 1 79 ? 0.842 -6.071 3.934 1.00 89.69 79 ALA A N 1
ATOM 671 C CA . ALA A 1 79 ? 0.848 -5.332 2.674 1.00 89.69 79 ALA A CA 1
ATOM 672 C C . ALA A 1 79 ? 1.814 -4.133 2.686 1.00 89.69 79 ALA A C 1
ATOM 674 O O . ALA A 1 79 ? 2.507 -3.899 1.701 1.00 89.69 79 ALA A O 1
ATOM 675 N N . ILE A 1 80 ? 1.920 -3.391 3.797 1.00 87.31 80 ILE A N 1
ATOM 676 C CA . ILE A 1 80 ? 2.900 -2.296 3.926 1.00 87.31 80 ILE A CA 1
ATOM 677 C C . ILE A 1 80 ? 4.331 -2.828 3.923 1.00 87.31 80 ILE A C 1
ATOM 679 O O . ILE A 1 80 ? 5.208 -2.206 3.330 1.00 87.31 80 ILE A O 1
ATOM 683 N N . LYS A 1 81 ? 4.590 -3.958 4.590 1.00 85.38 81 LYS A N 1
ATOM 684 C CA . LYS A 1 81 ? 5.926 -4.569 4.607 1.00 85.38 81 LYS A CA 1
ATOM 685 C C . LYS A 1 81 ? 6.346 -5.015 3.206 1.00 85.38 81 LYS A C 1
ATOM 687 O O . LYS A 1 81 ? 7.488 -4.774 2.828 1.00 85.38 81 LYS A O 1
ATOM 692 N N . ALA A 1 82 ? 5.423 -5.601 2.444 1.00 76.94 82 ALA A N 1
ATOM 693 C CA . ALA A 1 82 ? 5.658 -6.025 1.065 1.00 76.94 82 ALA A CA 1
ATOM 694 C C . ALA A 1 82 ? 5.816 -4.836 0.097 1.00 76.94 82 ALA A C 1
ATOM 696 O O . ALA A 1 82 ? 6.741 -4.815 -0.709 1.00 76.94 82 ALA A O 1
ATOM 697 N N . GLY A 1 83 ? 4.957 -3.820 0.218 1.00 66.12 83 GLY A N 1
ATOM 698 C CA . GLY A 1 83 ? 4.957 -2.620 -0.628 1.00 66.12 83 GLY A CA 1
ATOM 699 C C . GLY A 1 83 ? 5.892 -1.497 -0.159 1.00 66.12 83 GLY A C 1
ATOM 700 O O . GLY A 1 83 ? 5.850 -0.395 -0.707 1.00 66.12 83 GLY A O 1
ATOM 701 N N . SER A 1 84 ? 6.708 -1.725 0.875 1.00 55.75 84 SER A N 1
ATOM 702 C CA . SER A 1 84 ? 7.613 -0.716 1.425 1.00 55.75 84 SER A CA 1
ATOM 703 C C . SER A 1 84 ? 8.669 -0.324 0.392 1.00 55.75 84 SER A C 1
ATOM 705 O O . SER A 1 84 ? 9.643 -1.036 0.144 1.00 55.75 84 SER A O 1
ATOM 707 N N . TRP A 1 85 ? 8.522 0.888 -0.139 1.00 55.00 85 TRP A N 1
ATOM 708 C CA . TRP A 1 85 ? 9.556 1.607 -0.884 1.00 55.00 85 TRP A CA 1
ATOM 709 C C . TRP A 1 85 ? 10.852 1.794 -0.065 1.00 55.00 85 TRP A C 1
ATOM 711 O O . TRP A 1 85 ? 11.902 2.086 -0.631 1.00 55.00 85 TRP A O 1
ATOM 721 N N . GLY A 1 86 ? 10.801 1.599 1.261 1.00 47.09 86 GLY A N 1
ATOM 722 C CA . GLY A 1 86 ? 11.910 1.829 2.188 1.00 47.09 86 GLY A CA 1
ATOM 723 C C . GLY A 1 86 ? 13.023 0.779 2.154 1.00 47.09 86 GLY A C 1
ATOM 724 O O . GLY A 1 86 ? 14.159 1.112 2.469 1.00 47.09 86 GLY A O 1
ATOM 725 N N . ASN A 1 87 ? 12.756 -0.452 1.704 1.00 49.38 87 ASN A N 1
ATOM 726 C CA . ASN A 1 87 ? 13.788 -1.501 1.652 1.00 49.38 87 ASN A CA 1
ATOM 727 C C . ASN A 1 87 ? 14.561 -1.535 0.318 1.00 49.38 87 ASN A C 1
ATOM 729 O O . ASN A 1 87 ? 15.483 -2.329 0.167 1.00 49.38 87 ASN A O 1
ATOM 733 N N . ARG A 1 88 ? 14.222 -0.660 -0.642 1.00 45.47 88 ARG A N 1
ATOM 734 C CA . ARG A 1 88 ? 14.906 -0.535 -1.947 1.00 45.47 88 ARG A CA 1
ATOM 735 C C . ARG A 1 88 ? 15.593 0.807 -2.174 1.00 45.47 88 ARG A C 1
ATOM 737 O O . ARG A 1 88 ? 16.088 1.067 -3.267 1.00 45.47 88 ARG A O 1
ATOM 744 N N . LEU A 1 89 ? 15.736 1.631 -1.135 1.00 42.66 89 LEU A N 1
ATOM 745 C CA . LEU A 1 89 ? 16.664 2.767 -1.194 1.00 42.66 89 LEU A CA 1
ATOM 746 C C . LEU A 1 89 ? 18.130 2.326 -1.351 1.00 42.66 89 LEU A C 1
ATOM 748 O O . LEU A 1 89 ? 18.966 3.141 -1.722 1.00 42.66 89 LEU A O 1
ATOM 752 N N . HIS A 1 90 ? 18.444 1.041 -1.154 1.00 44.47 90 HIS A N 1
ATOM 753 C CA . HIS A 1 90 ? 19.757 0.499 -1.502 1.00 44.47 90 HIS A CA 1
ATOM 754 C C . HIS A 1 90 ? 19.932 0.226 -3.011 1.00 44.47 90 HIS A C 1
ATOM 756 O O . HIS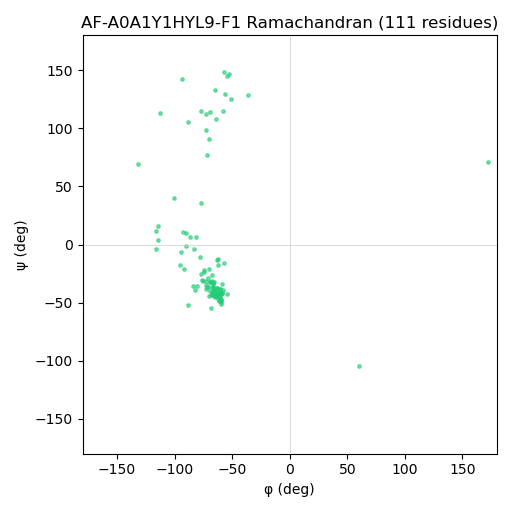 A 1 90 ? 21.049 0.010 -3.464 1.00 44.47 90 HIS A O 1
ATOM 762 N N . GLU A 1 91 ? 18.855 0.278 -3.805 1.00 36.22 91 GLU A N 1
ATOM 763 C CA . GLU A 1 91 ? 18.881 -0.031 -5.246 1.00 36.22 91 GLU A CA 1
ATOM 764 C C . GLU A 1 91 ? 18.534 1.168 -6.145 1.00 36.22 91 GLU A C 1
ATOM 766 O O . GLU A 1 91 ? 18.696 1.119 -7.361 1.00 36.22 91 GLU A O 1
ATOM 771 N N . LEU A 1 92 ? 18.170 2.302 -5.537 1.00 40.12 92 LEU A N 1
ATOM 772 C CA . LEU A 1 92 ? 18.359 3.635 -6.117 1.00 40.12 92 LEU A CA 1
ATOM 773 C C . LEU A 1 92 ? 19.598 4.307 -5.514 1.00 40.12 92 LEU A C 1
ATOM 775 O O . LEU A 1 92 ? 19.612 5.507 -5.236 1.00 40.12 92 LEU A O 1
ATOM 779 N N . GLN A 1 93 ? 20.667 3.531 -5.322 1.00 35.75 93 GLN A N 1
ATOM 780 C CA . GLN A 1 93 ? 21.981 4.100 -5.088 1.00 35.75 93 GLN A CA 1
ATOM 781 C C . GLN A 1 93 ? 22.459 4.738 -6.395 1.00 35.75 93 GLN A C 1
ATOM 783 O O . GLN A 1 93 ? 23.116 4.108 -7.226 1.00 35.75 93 GLN A O 1
ATOM 788 N N . PHE A 1 94 ? 22.144 6.027 -6.559 1.00 33.34 94 PHE A N 1
ATOM 789 C CA . PHE A 1 94 ? 23.009 6.948 -7.293 1.00 33.34 94 PHE A CA 1
ATOM 790 C C . PHE A 1 94 ? 24.464 6.553 -7.000 1.00 33.34 94 PHE A C 1
ATOM 792 O O . PHE A 1 94 ? 24.799 6.364 -5.823 1.00 33.34 94 PHE A O 1
ATOM 799 N N . PRO A 1 95 ? 25.324 6.361 -8.014 1.00 38.41 95 PRO A N 1
ATOM 800 C CA . PRO A 1 95 ? 26.643 5.779 -7.827 1.00 38.41 95 PRO A CA 1
ATOM 801 C C . PRO A 1 95 ? 27.572 6.765 -7.105 1.00 38.41 95 PRO A C 1
ATOM 803 O O . PRO A 1 95 ? 28.495 7.327 -7.680 1.00 38.41 95 PRO A O 1
ATOM 806 N N . MET A 1 96 ? 27.414 6.906 -5.791 1.00 34.84 96 MET A N 1
ATOM 807 C CA . MET A 1 96 ? 28.360 7.573 -4.891 1.00 34.84 96 MET A CA 1
ATOM 808 C C . MET A 1 96 ? 29.564 6.657 -4.599 1.00 34.84 96 MET A C 1
ATOM 810 O O . MET A 1 96 ? 30.098 6.629 -3.492 1.00 34.84 96 MET A O 1
ATOM 814 N N . ARG A 1 97 ? 29.995 5.869 -5.593 1.00 45.62 97 ARG A N 1
ATOM 815 C CA . ARG A 1 97 ? 31.238 5.085 -5.559 1.00 45.62 97 ARG A CA 1
ATOM 816 C C . ARG A 1 97 ? 32.408 5.821 -6.229 1.00 45.62 97 ARG A C 1
ATOM 818 O O . ARG A 1 97 ? 33.549 5.512 -5.907 1.00 45.62 97 ARG A O 1
ATOM 825 N N . CYS A 1 98 ? 32.161 6.851 -7.048 1.00 47.56 98 CYS A N 1
ATOM 826 C CA . CYS A 1 98 ? 33.233 7.633 -7.685 1.00 47.56 98 CYS A CA 1
ATOM 827 C C . CYS A 1 98 ? 33.948 8.622 -6.740 1.00 47.56 98 CYS A C 1
ATOM 829 O O . CYS A 1 98 ? 35.150 8.828 -6.888 1.00 47.56 98 CYS A O 1
ATOM 831 N N . LEU A 1 99 ? 33.279 9.188 -5.721 1.00 49.38 99 LEU A N 1
ATOM 832 C CA . LEU A 1 99 ? 33.920 10.185 -4.840 1.00 49.38 99 LEU A CA 1
ATOM 833 C C . LEU A 1 99 ? 34.953 9.589 -3.868 1.00 49.38 99 LEU A C 1
ATOM 835 O O . LEU A 1 99 ? 35.980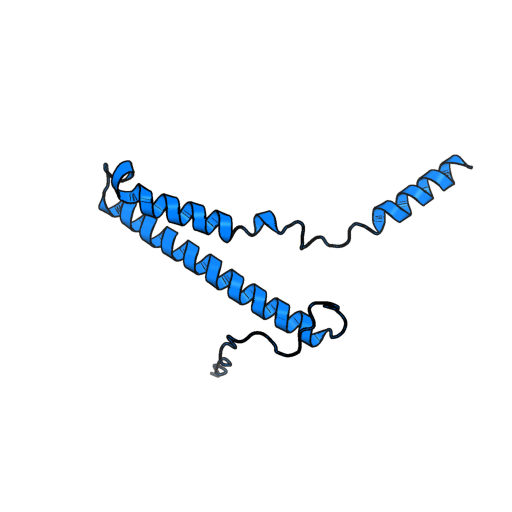 10.212 -3.599 1.00 49.38 99 LEU A O 1
ATOM 839 N N . LYS A 1 100 ? 34.727 8.370 -3.358 1.00 48.59 100 LYS A N 1
ATOM 840 C CA . LYS A 1 100 ? 35.647 7.746 -2.387 1.00 48.59 100 LYS A CA 1
ATOM 841 C C . LYS A 1 100 ? 36.992 7.360 -3.014 1.00 48.59 100 LYS A C 1
ATOM 843 O O . LYS A 1 100 ? 38.023 7.455 -2.349 1.00 48.59 100 LYS A O 1
ATOM 848 N N . ALA A 1 101 ? 37.000 6.985 -4.296 1.00 53.84 101 ALA A N 1
ATOM 849 C CA . ALA A 1 101 ? 38.231 6.661 -5.016 1.00 53.84 101 ALA A CA 1
ATOM 850 C C . ALA A 1 101 ? 39.115 7.906 -5.223 1.00 53.84 101 ALA A C 1
ATOM 852 O O . ALA A 1 101 ? 40.319 7.846 -4.972 1.00 53.84 101 ALA A O 1
ATOM 853 N N . SER A 1 102 ? 38.515 9.047 -5.581 1.00 56.25 102 SER A N 1
ATOM 854 C CA . SER A 1 102 ? 39.249 10.292 -5.855 1.00 56.25 102 SER A CA 1
ATOM 855 C C . SER A 1 102 ? 39.804 10.961 -4.588 1.00 56.25 102 SER A C 1
ATOM 857 O O . SER A 1 102 ? 40.944 11.424 -4.581 1.00 56.25 102 SER A O 1
ATOM 859 N N . PHE A 1 103 ? 39.054 10.946 -3.481 1.00 55.50 103 PHE A N 1
ATOM 860 C CA . PHE A 1 103 ? 39.474 11.588 -2.226 1.00 55.50 103 PHE A CA 1
ATOM 861 C C . PHE A 1 103 ? 40.648 10.859 -1.546 1.00 55.50 103 PHE A C 1
ATOM 863 O O . PHE A 1 103 ? 41.573 11.489 -1.038 1.00 55.50 103 PHE A O 1
ATOM 870 N N . SER A 1 104 ? 40.678 9.522 -1.615 1.00 59.03 104 SER A N 1
ATOM 871 C CA . SER A 1 104 ? 41.773 8.724 -1.038 1.00 59.03 104 SER A CA 1
ATOM 872 C C . SER A 1 104 ? 43.106 8.857 -1.791 1.00 59.03 104 SER A C 1
ATOM 874 O O . SER A 1 104 ? 44.167 8.567 -1.230 1.00 59.03 104 SER A O 1
ATOM 876 N N . ARG A 1 105 ? 43.064 9.274 -3.065 1.00 61.91 105 ARG A N 1
ATOM 877 C CA . ARG A 1 105 ? 44.254 9.549 -3.882 1.00 61.91 105 ARG A CA 1
ATOM 878 C C . ARG A 1 105 ? 44.777 10.965 -3.638 1.00 61.91 105 ARG A C 1
ATOM 880 O O . ARG A 1 105 ? 45.985 11.153 -3.567 1.00 61.91 105 ARG A O 1
ATOM 887 N N . TRP A 1 106 ? 43.874 11.921 -3.417 1.00 57.66 106 TRP A N 1
ATOM 888 C CA . TRP A 1 106 ? 44.214 13.300 -3.061 1.00 57.66 106 TRP A CA 1
ATOM 889 C C . TRP A 1 106 ? 44.837 13.419 -1.659 1.00 57.66 106 TRP A C 1
ATOM 891 O O . TRP A 1 106 ? 45.886 14.040 -1.520 1.00 57.66 106 TRP A O 1
ATOM 901 N N . ILE A 1 107 ? 44.295 12.731 -0.642 1.00 69.31 107 ILE A N 1
ATOM 902 C CA . ILE A 1 107 ? 44.899 12.699 0.710 1.00 69.31 107 ILE A CA 1
ATOM 903 C C . ILE A 1 107 ? 46.316 12.109 0.680 1.00 69.31 107 ILE A C 1
ATOM 905 O O . ILE A 1 107 ? 47.220 12.639 1.317 1.00 69.31 107 ILE A O 1
ATOM 909 N N . ARG A 1 108 ? 46.536 11.030 -0.083 1.00 63.62 108 ARG A N 1
ATOM 910 C CA . ARG A 1 108 ? 47.875 10.434 -0.219 1.00 63.62 108 ARG A CA 1
ATOM 911 C C . ARG A 1 108 ? 48.868 11.356 -0.923 1.00 63.62 108 ARG A C 1
ATOM 913 O O . ARG A 1 108 ? 50.033 11.339 -0.562 1.00 63.62 108 ARG A O 1
ATOM 920 N N . SER A 1 109 ? 48.404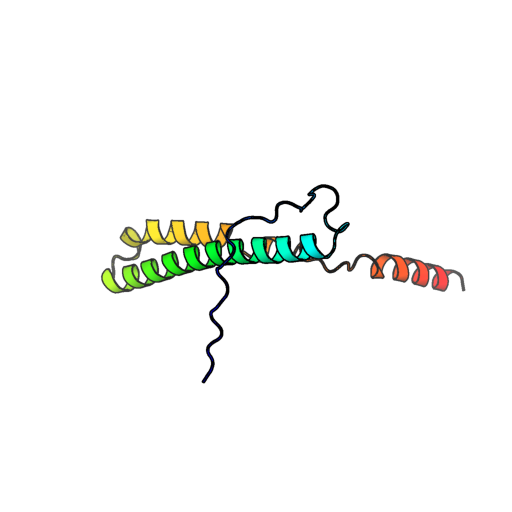 12.176 -1.866 1.00 61.50 109 SER A N 1
ATOM 921 C CA . SER A 1 109 ? 49.239 13.170 -2.550 1.00 61.50 109 SER A CA 1
ATOM 922 C C . SER A 1 109 ? 49.643 14.341 -1.646 1.00 61.50 109 SER A C 1
ATOM 924 O O . SER A 1 109 ? 50.703 14.919 -1.858 1.00 61.50 109 SER A O 1
ATOM 926 N N . LEU A 1 110 ? 48.824 14.689 -0.648 1.00 65.06 110 LEU A N 1
ATOM 927 C CA . LEU A 1 110 ? 49.127 15.740 0.335 1.00 65.06 110 LEU A CA 1
ATOM 928 C C . LEU A 1 110 ? 50.116 15.284 1.415 1.00 65.06 110 LEU A C 1
ATOM 930 O O . LEU A 1 110 ? 50.813 16.111 1.983 1.00 65.06 110 LEU A O 1
ATOM 934 N N . ALA A 1 111 ? 50.192 13.980 1.692 1.00 61.75 111 ALA A N 1
ATOM 935 C CA . ALA A 1 111 ? 51.098 13.416 2.696 1.00 61.75 111 ALA A CA 1
ATOM 936 C C . ALA A 1 111 ? 52.534 13.176 2.182 1.00 61.75 111 ALA A C 1
ATOM 938 O O . ALA A 1 111 ? 53.390 12.745 2.949 1.00 61.75 111 ALA A O 1
ATOM 939 N N . THR A 1 112 ? 52.793 13.419 0.894 1.00 64.00 112 THR A N 1
ATOM 940 C CA . THR A 1 112 ? 54.119 13.289 0.261 1.00 64.00 112 THR A CA 1
ATOM 941 C C . THR A 1 112 ? 54.682 14.628 -0.231 1.00 64.00 112 THR A C 1
ATOM 943 O O . THR A 1 112 ? 55.587 14.621 -1.062 1.00 64.00 112 THR A O 1
ATOM 946 N N . SER A 1 113 ? 54.119 15.755 0.227 1.00 55.78 113 SER A N 1
ATOM 947 C CA . SER A 1 113 ? 54.650 17.113 0.004 1.00 55.78 113 SER A CA 1
ATOM 948 C C . SER A 1 113 ? 55.337 17.627 1.262 1.00 55.78 113 SER A C 1
ATOM 950 O O . SER A 1 113 ? 54.770 17.384 2.350 1.00 55.78 113 SER A O 1
#